Protein AF-A0A399F7J0-F1 (afdb_monomer_lite)

Organism: NCBI:txid1227551

pLDDT: mean 84.2, std 14.68, range [38.25, 97.69]

Structure (mmCIF, N/CA/C/O backbone):
data_AF-A0A399F7J0-F1
#
_entry.id   AF-A0A399F7J0-F1
#
loop_
_atom_site.group_PDB
_atom_site.id
_atom_site.type_symbol
_atom_site.label_atom_id
_atom_site.label_alt_id
_atom_site.label_comp_id
_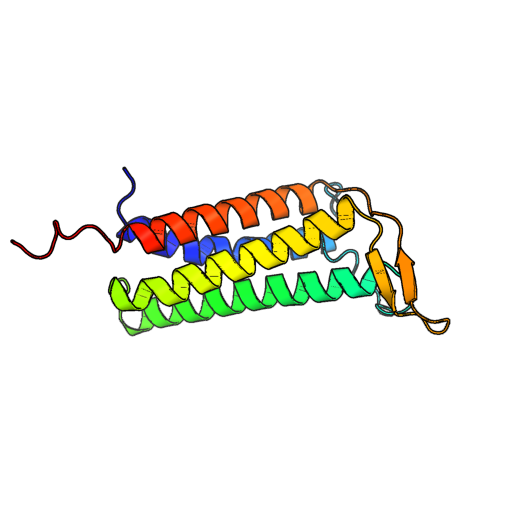atom_site.label_asym_id
_atom_site.label_entity_id
_atom_site.label_seq_id
_atom_site.pdbx_PDB_ins_code
_atom_site.Cartn_x
_atom_site.Cartn_y
_atom_site.Cartn_z
_atom_site.occupancy
_atom_site.B_iso_or_equiv
_atom_site.auth_seq_id
_atom_site.auth_comp_id
_atom_site.auth_asym_id
_atom_site.auth_atom_id
_atom_site.pdbx_PDB_model_num
ATOM 1 N N . MET A 1 1 ? -25.008 -1.639 7.073 1.00 50.84 1 MET A N 1
ATOM 2 C CA . MET A 1 1 ? -24.606 -0.833 8.250 1.00 50.84 1 MET A CA 1
ATOM 3 C C . MET A 1 1 ? -23.565 -1.626 9.043 1.00 50.84 1 MET A C 1
ATOM 5 O O . MET A 1 1 ? -23.928 -2.590 9.705 1.00 50.84 1 MET A O 1
ATOM 9 N N . PHE A 1 2 ? -22.270 -1.327 8.892 1.00 53.50 2 PHE A N 1
ATOM 10 C CA . PHE A 1 2 ? -21.195 -2.074 9.567 1.00 53.50 2 PHE A CA 1
ATOM 11 C C . PHE A 1 2 ? -21.018 -1.581 11.007 1.00 53.50 2 PHE A C 1
ATOM 13 O O . PHE A 1 2 ? -20.967 -0.378 11.247 1.00 53.50 2 PHE A O 1
ATOM 20 N N . ARG A 1 3 ? -20.929 -2.503 11.975 1.00 63.34 3 ARG A N 1
ATOM 21 C CA . ARG A 1 3 ? -20.625 -2.145 13.369 1.00 63.34 3 ARG A CA 1
ATOM 22 C C . ARG A 1 3 ? -19.131 -1.813 13.502 1.00 63.34 3 ARG A C 1
ATOM 24 O O . ARG A 1 3 ? -18.319 -2.610 13.027 1.00 63.34 3 ARG A O 1
ATOM 31 N N . PRO A 1 4 ? -18.750 -0.724 14.194 1.00 63.88 4 PRO A N 1
ATOM 32 C CA . PRO A 1 4 ? -17.349 -0.321 14.356 1.00 63.88 4 PRO A CA 1
ATOM 33 C C . PRO A 1 4 ? -16.473 -1.411 14.996 1.00 63.88 4 PRO A C 1
ATOM 35 O O . PRO A 1 4 ? -15.309 -1.546 14.634 1.00 63.88 4 PRO A O 1
ATOM 38 N N . SER A 1 5 ? -17.051 -2.276 15.840 1.00 68.50 5 SER A N 1
ATOM 39 C CA . SER A 1 5 ? -16.351 -3.417 16.450 1.00 68.50 5 SER A CA 1
ATOM 40 C C . SER A 1 5 ? -15.871 -4.484 15.458 1.00 68.50 5 SER A C 1
ATOM 42 O O . SER A 1 5 ? -14.935 -5.217 15.764 1.00 68.50 5 SER A O 1
ATOM 44 N N . LYS A 1 6 ? -16.492 -4.585 14.273 1.00 81.25 6 LYS A N 1
ATOM 45 C CA . LYS A 1 6 ? -16.068 -5.505 13.203 1.00 81.25 6 LYS A CA 1
ATOM 46 C C . LYS A 1 6 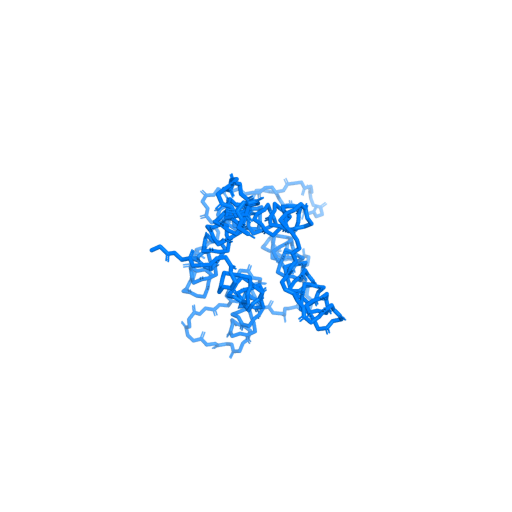? -15.114 -4.849 12.202 1.00 81.25 6 LYS A C 1
ATOM 48 O O . LYS A 1 6 ? -14.411 -5.563 11.498 1.00 81.25 6 LYS A O 1
ATOM 53 N N . LEU A 1 7 ? -15.076 -3.515 12.146 1.00 85.44 7 LEU A N 1
ATOM 54 C CA . LEU A 1 7 ? -14.204 -2.770 11.234 1.00 85.44 7 LEU A CA 1
ATOM 55 C C . LEU A 1 7 ? -12.752 -2.748 11.714 1.00 85.44 7 LEU A C 1
ATOM 57 O O . LEU A 1 7 ? -11.853 -2.895 10.898 1.00 85.44 7 LEU A O 1
ATOM 61 N N . GLU A 1 8 ? -12.527 -2.626 13.025 1.00 88.31 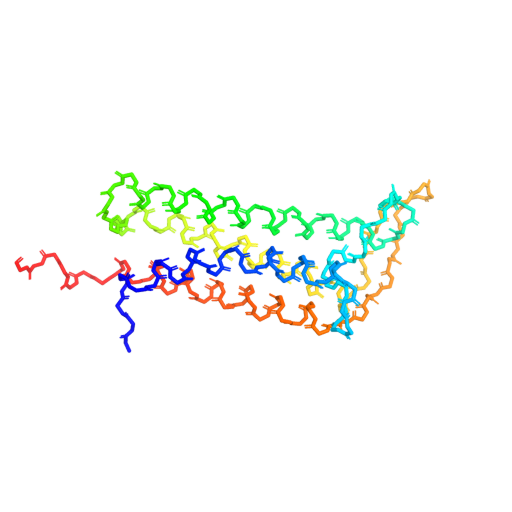8 GLU A N 1
ATOM 62 C CA . GLU A 1 8 ? -11.182 -2.647 13.611 1.00 88.31 8 GLU A CA 1
ATOM 63 C C . GLU A 1 8 ? -10.378 -3.915 13.252 1.00 88.31 8 GLU A C 1
ATOM 65 O O . GLU A 1 8 ? -9.298 -3.772 12.680 1.00 88.31 8 GLU A O 1
ATOM 70 N N . PRO A 1 9 ? -10.857 -5.155 13.507 1.00 89.88 9 PRO A N 1
ATOM 71 C CA . PRO A 1 9 ? -10.082 -6.349 13.171 1.00 89.88 9 PRO A CA 1
ATOM 72 C C . PRO A 1 9 ? -9.897 -6.509 11.660 1.00 89.88 9 PRO A C 1
ATOM 74 O O . PRO A 1 9 ? -8.849 -6.965 11.223 1.00 89.88 9 PRO A O 1
ATOM 77 N N . LEU A 1 10 ? -10.881 -6.093 10.858 1.00 92.81 10 LEU A N 1
ATOM 78 C CA . LEU A 1 10 ? -10.804 -6.171 9.403 1.00 92.81 10 LEU A CA 1
ATOM 79 C C . LEU A 1 10 ? -9.735 -5.214 8.859 1.00 92.81 10 LEU A C 1
ATOM 81 O O . LEU A 1 10 ? -8.918 -5.620 8.035 1.00 92.81 10 LEU A O 1
ATOM 85 N N . LEU A 1 11 ? -9.683 -3.981 9.375 1.00 93.19 11 LEU A N 1
ATOM 86 C CA . LEU A 1 11 ? -8.619 -3.033 9.057 1.00 93.19 11 LEU A CA 1
ATOM 87 C C . LEU A 1 11 ? -7.256 -3.598 9.470 1.00 93.19 11 LEU A C 1
ATOM 89 O O . LEU A 1 11 ? -6.369 -3.664 8.624 1.00 93.19 11 LEU A O 1
ATOM 93 N N . ILE A 1 12 ? -7.109 -4.070 10.715 1.00 93.94 12 ILE A N 1
ATOM 94 C CA . ILE A 1 12 ? -5.852 -4.653 11.216 1.00 93.94 12 ILE A CA 1
ATOM 95 C C . ILE A 1 12 ? -5.379 -5.787 10.303 1.00 93.94 12 ILE A C 1
ATOM 97 O O . ILE A 1 12 ? -4.248 -5.745 9.831 1.00 93.94 12 ILE A O 1
ATOM 101 N N . SER A 1 13 ? -6.236 -6.763 9.993 1.00 94.31 13 SER A N 1
ATOM 102 C CA . SER A 1 13 ? -5.880 -7.870 9.097 1.00 94.31 13 SER A CA 1
ATOM 103 C C . SER A 1 13 ? -5.514 -7.383 7.695 1.00 94.31 13 SER A C 1
ATOM 105 O O . SER A 1 13 ? -4.542 -7.860 7.112 1.00 94.31 13 SER A O 1
ATOM 107 N N . SER A 1 14 ? -6.246 -6.401 7.162 1.00 95.94 14 SER A N 1
ATOM 108 C CA . SER A 1 14 ? -5.971 -5.864 5.828 1.00 95.94 14 SER A CA 1
ATOM 109 C C . SER A 1 14 ? -4.613 -5.165 5.727 1.00 95.94 14 SER A C 1
ATOM 111 O O . SER A 1 14 ? -4.044 -5.163 4.641 1.00 95.94 14 SER A O 1
ATOM 113 N N . LEU A 1 15 ? -4.060 -4.623 6.822 1.00 96.75 15 LEU A N 1
ATOM 114 C CA . LEU A 1 15 ? -2.753 -3.946 6.834 1.00 96.75 15 LEU A CA 1
ATOM 115 C C . LEU A 1 15 ? -1.571 -4.893 6.568 1.00 96.75 15 LEU A C 1
ATOM 117 O O . LEU A 1 15 ? -0.538 -4.447 6.078 1.00 96.75 15 LEU A O 1
ATOM 121 N N . PHE A 1 16 ? -1.729 -6.194 6.826 1.00 96.75 16 PHE A N 1
ATOM 122 C CA . PHE A 1 16 ? -0.718 -7.215 6.512 1.00 96.75 16 PHE A CA 1
ATOM 123 C C . PHE A 1 16 ? -0.803 -7.716 5.067 1.00 96.75 16 PHE A C 1
ATOM 125 O O . PHE A 1 16 ? 0.149 -8.294 4.540 1.00 96.75 16 PHE A O 1
ATOM 132 N N . LEU A 1 17 ? -1.946 -7.500 4.414 1.00 96.31 17 LEU A N 1
ATOM 133 C CA . LEU A 1 17 ? -2.235 -8.050 3.097 1.00 96.31 17 LEU A CA 1
ATOM 134 C C . LEU A 1 17 ? -1.272 -7.547 2.005 1.00 96.31 17 LEU A C 1
ATOM 136 O O . LEU A 1 17 ? -0.847 -8.375 1.200 1.00 96.31 17 LEU A O 1
ATOM 140 N N . PRO A 1 18 ? -0.841 -6.266 1.988 1.00 94.81 18 PRO A N 1
ATOM 141 C CA . PRO A 1 18 ? 0.145 -5.813 1.018 1.00 94.81 18 PRO A CA 1
ATOM 142 C C . PRO A 1 18 ? 1.480 -6.545 1.131 1.00 94.81 18 PRO A C 1
ATOM 144 O O . PRO A 1 18 ? 2.089 -6.888 0.127 1.00 94.81 18 PRO A O 1
ATOM 147 N N . PHE A 1 19 ? 1.925 -6.842 2.350 1.00 94.50 19 PHE A N 1
ATOM 148 C CA . PHE A 1 19 ? 3.160 -7.593 2.543 1.00 94.50 19 PHE A CA 1
ATOM 149 C C . PHE A 1 19 ? 3.030 -9.022 2.002 1.00 94.50 19 PHE A C 1
ATOM 151 O O . PHE A 1 19 ? 3.886 -9.475 1.247 1.00 94.50 19 PHE A O 1
ATOM 158 N N . ALA A 1 20 ? 1.920 -9.706 2.299 1.00 93.94 20 ALA A N 1
ATOM 159 C CA . ALA A 1 20 ? 1.656 -11.048 1.776 1.00 93.94 20 ALA A CA 1
ATOM 160 C C . ALA A 1 20 ? 1.582 -11.082 0.237 1.00 93.94 20 ALA A C 1
ATOM 162 O O . ALA A 1 20 ? 2.141 -11.980 -0.392 1.00 93.94 20 ALA A O 1
ATOM 163 N N . LEU A 1 21 ? 0.938 -10.086 -0.378 1.00 93.50 21 LEU A N 1
ATOM 164 C CA . LEU A 1 21 ? 0.893 -9.947 -1.835 1.00 93.50 21 LEU A CA 1
ATOM 165 C C . LEU A 1 21 ? 2.277 -9.653 -2.428 1.00 93.50 21 LEU A C 1
ATOM 167 O O . LEU A 1 21 ? 2.600 -10.177 -3.492 1.00 93.50 21 LEU A O 1
ATOM 171 N N . GLN A 1 22 ? 3.120 -8.877 -1.741 1.00 93.38 22 GLN A N 1
ATOM 172 C CA . GLN A 1 22 ? 4.488 -8.634 -2.202 1.00 93.38 22 GLN A CA 1
ATOM 173 C C . GLN A 1 22 ? 5.341 -9.911 -2.146 1.00 93.38 22 GLN A C 1
ATOM 175 O O . GLN A 1 22 ? 6.084 -10.180 -3.089 1.00 93.38 22 GLN A O 1
ATOM 180 N N . LEU A 1 23 ? 5.188 -10.736 -1.102 1.00 91.81 23 LEU A N 1
ATOM 181 C CA . LEU A 1 23 ? 5.825 -12.058 -1.037 1.00 91.81 23 LEU A CA 1
ATOM 182 C C . LEU A 1 23 ? 5.375 -12.964 -2.193 1.00 91.81 23 LEU A C 1
ATOM 184 O O . LEU A 1 23 ? 6.195 -13.674 -2.772 1.00 91.81 23 LEU A O 1
ATOM 188 N N . LEU A 1 24 ? 4.090 -12.914 -2.564 1.00 90.44 24 LEU A N 1
ATOM 189 C CA . LEU A 1 24 ? 3.561 -13.654 -3.713 1.00 90.44 24 LEU A CA 1
ATOM 190 C C . LEU A 1 24 ? 4.174 -13.181 -5.042 1.00 90.44 24 LEU A C 1
ATOM 192 O O . LEU A 1 24 ? 4.450 -14.003 -5.916 1.00 90.44 24 LEU A O 1
ATOM 196 N N . GLY A 1 25 ? 4.418 -11.876 -5.183 1.00 87.56 25 GLY A N 1
ATOM 197 C CA . GLY A 1 25 ? 5.135 -11.320 -6.332 1.00 87.56 25 GLY A CA 1
ATOM 198 C C . GLY A 1 25 ? 6.568 -11.851 -6.437 1.00 87.56 25 GLY A C 1
ATOM 199 O O . GLY A 1 25 ? 7.021 -12.244 -7.511 1.00 87.56 25 GLY A O 1
ATOM 200 N N . TRP A 1 26 ? 7.269 -11.962 -5.307 1.00 87.88 26 TRP A N 1
ATOM 201 C CA . TRP A 1 26 ? 8.626 -12.521 -5.263 1.00 87.88 26 TRP A CA 1
ATOM 202 C C . TRP A 1 26 ? 8.694 -14.032 -5.459 1.00 87.88 26 TRP A C 1
ATOM 204 O O . TRP A 1 26 ? 9.732 -14.539 -5.873 1.00 87.88 26 TRP A O 1
ATOM 214 N N . ALA A 1 27 ? 7.595 -14.751 -5.233 1.00 86.75 27 ALA A N 1
ATOM 215 C CA . ALA A 1 27 ? 7.514 -16.183 -5.506 1.00 86.75 27 ALA A CA 1
ATOM 216 C C . ALA A 1 27 ? 7.554 -16.525 -7.013 1.00 86.75 27 ALA A C 1
ATOM 218 O O . ALA A 1 27 ? 7.483 -17.700 -7.369 1.00 86.75 27 ALA A O 1
ATOM 219 N N . GLY A 1 28 ? 7.656 -15.528 -7.905 1.00 78.62 28 GLY A N 1
ATOM 220 C CA . GLY A 1 28 ? 7.804 -15.747 -9.347 1.00 78.62 28 GLY A CA 1
ATOM 221 C C . GLY A 1 28 ? 6.535 -16.280 -10.011 1.00 78.62 28 GLY A C 1
ATOM 222 O O . GLY A 1 28 ? 6.603 -16.993 -11.011 1.00 78.62 28 GLY A O 1
ATOM 223 N N . THR A 1 29 ? 5.368 -15.972 -9.442 1.00 84.19 29 THR A N 1
ATOM 224 C CA . THR A 1 29 ? 4.079 -16.409 -9.989 1.00 84.19 29 THR A CA 1
ATOM 225 C C . THR A 1 29 ? 3.770 -15.714 -11.324 1.00 84.19 29 THR A C 1
ATOM 227 O O . THR A 1 29 ? 4.218 -14.589 -11.557 1.00 84.19 29 THR A O 1
ATOM 230 N N . PRO A 1 30 ? 2.944 -16.316 -12.206 1.00 83.38 30 PRO A N 1
ATOM 231 C CA . PRO A 1 30 ? 2.558 -15.692 -13.479 1.00 83.38 30 PRO A CA 1
ATOM 232 C C . PRO A 1 30 ? 1.719 -14.411 -13.315 1.00 83.38 30 PRO A C 1
ATOM 234 O O . PRO A 1 30 ? 1.398 -13.756 -14.302 1.00 83.38 30 PRO A O 1
ATOM 237 N N . LEU A 1 31 ? 1.351 -14.043 -12.083 1.00 83.56 31 LEU A N 1
ATOM 238 C CA . LEU A 1 31 ? 0.597 -12.830 -11.761 1.00 83.56 31 LEU A CA 1
ATOM 239 C C . LEU A 1 31 ? 1.468 -11.559 -11.797 1.00 83.56 31 LEU A C 1
ATOM 241 O O . LEU A 1 31 ? 0.931 -10.448 -11.755 1.00 83.56 31 LEU A O 1
ATOM 245 N N . GLY A 1 32 ? 2.791 -11.711 -11.882 1.00 85.50 32 GLY A N 1
ATOM 246 C CA . GLY A 1 32 ? 3.751 -10.612 -11.898 1.00 85.50 32 GLY A CA 1
ATOM 247 C C . GLY A 1 32 ? 4.555 -10.500 -10.606 1.00 85.50 32 GLY A C 1
ATOM 248 O O . GLY A 1 32 ? 4.365 -11.259 -9.660 1.00 85.50 32 GLY A O 1
ATOM 249 N N . GLN A 1 33 ? 5.485 -9.550 -10.589 1.00 83.69 33 GLN A N 1
ATOM 250 C CA . GLN A 1 33 ? 6.468 -9.367 -9.514 1.00 83.69 33 GLN A CA 1
ATOM 251 C C . GLN A 1 33 ? 5.975 -8.417 -8.410 1.00 83.69 33 GLN A C 1
ATOM 253 O O . GLN A 1 33 ? 6.589 -8.303 -7.345 1.00 83.69 33 GLN A O 1
ATOM 258 N N . GLY A 1 34 ? 4.857 -7.735 -8.650 1.00 86.44 34 GLY A N 1
ATOM 259 C CA . GLY A 1 34 ? 4.291 -6.751 -7.747 1.00 86.44 34 GLY A CA 1
ATOM 260 C C . GLY A 1 34 ? 5.022 -5.403 -7.771 1.00 86.44 34 GLY A C 1
ATOM 261 O O . GLY A 1 34 ? 5.956 -5.177 -8.548 1.00 86.44 34 GLY A O 1
ATOM 262 N N . PRO A 1 35 ? 4.593 -4.465 -6.911 1.00 84.81 35 PRO A N 1
ATOM 263 C CA . PRO A 1 35 ? 5.069 -3.085 -6.912 1.00 84.81 35 PRO A CA 1
ATOM 264 C C . PRO A 1 35 ? 6.563 -2.928 -6.615 1.00 84.81 35 PRO A C 1
ATOM 266 O O . PRO A 1 35 ? 7.149 -1.954 -7.085 1.00 84.81 35 PRO A O 1
ATOM 269 N N . CYS A 1 36 ? 7.175 -3.857 -5.875 1.00 85.38 36 CYS A N 1
ATOM 270 C CA . CYS A 1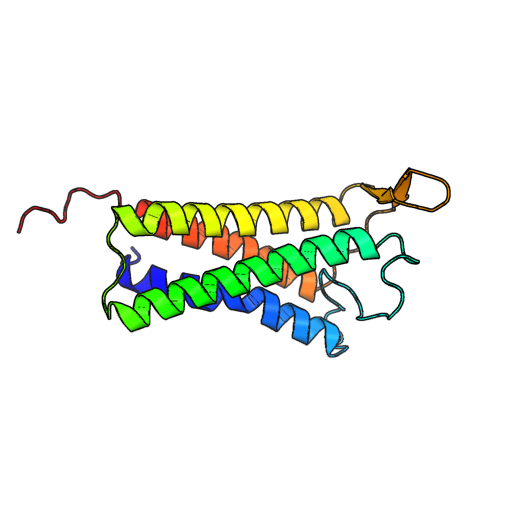 36 ? 8.600 -3.793 -5.538 1.00 85.38 36 CYS A CA 1
ATOM 271 C C . CYS A 1 36 ? 9.524 -4.527 -6.530 1.00 85.38 36 CYS A C 1
ATOM 273 O O . CYS A 1 36 ? 10.735 -4.491 -6.338 1.00 85.38 36 CYS A O 1
ATOM 275 N N . GLY A 1 37 ? 8.994 -5.174 -7.578 1.00 78.88 37 GLY A N 1
ATOM 276 C CA . GLY A 1 37 ? 9.803 -5.946 -8.535 1.00 78.88 37 GLY A CA 1
ATOM 277 C C . GLY A 1 37 ? 10.546 -7.133 -7.901 1.00 78.88 37 GLY A C 1
ATOM 278 O O . GLY A 1 37 ? 10.284 -7.507 -6.758 1.00 78.88 37 GLY A O 1
ATOM 279 N N . THR A 1 38 ? 11.472 -7.752 -8.636 1.00 71.06 38 THR A N 1
ATOM 280 C CA . THR A 1 38 ? 12.342 -8.824 -8.120 1.00 71.06 38 THR A CA 1
ATOM 281 C C . THR A 1 38 ? 13.351 -8.306 -7.096 1.00 71.06 38 THR A C 1
ATOM 283 O O . THR A 1 38 ? 13.961 -7.260 -7.306 1.00 71.06 38 THR A O 1
ATOM 286 N N . LEU A 1 39 ? 13.603 -9.091 -6.043 1.00 62.84 39 LEU A N 1
ATOM 287 C CA . LEU A 1 39 ? 14.719 -8.899 -5.109 1.00 62.84 39 LEU A CA 1
ATOM 288 C C . LEU A 1 39 ? 16.063 -9.122 -5.833 1.00 62.84 39 LEU A C 1
ATOM 290 O O . LEU A 1 39 ? 16.615 -10.219 -5.809 1.00 62.84 39 LEU A O 1
ATOM 294 N N . GLY A 1 40 ? 16.556 -8.101 -6.532 1.00 54.56 40 GLY A N 1
ATOM 295 C CA . GLY A 1 40 ? 17.902 -8.063 -7.107 1.00 54.56 40 GLY A CA 1
ATOM 296 C C . GLY A 1 40 ? 18.893 -7.396 -6.152 1.00 54.56 40 GLY A C 1
ATOM 297 O O . GLY A 1 40 ? 18.518 -6.495 -5.404 1.00 54.56 40 GLY A O 1
ATOM 298 N N . LEU A 1 41 ? 20.154 -7.836 -6.179 1.00 48.44 41 LEU A N 1
ATOM 299 C CA . LEU A 1 41 ? 21.231 -7.320 -5.320 1.00 48.44 41 LEU A CA 1
ATOM 300 C C . LEU A 1 41 ? 21.712 -5.908 -5.705 1.00 48.44 41 LEU A C 1
ATOM 302 O O . LEU A 1 41 ? 22.391 -5.282 -4.897 1.00 48.44 41 LEU A O 1
ATOM 306 N N . ASP A 1 42 ? 21.274 -5.376 -6.852 1.00 52.88 42 ASP A N 1
ATOM 307 C CA . ASP A 1 42 ? 21.630 -4.037 -7.340 1.00 52.88 42 ASP A CA 1
ATOM 308 C C . ASP A 1 42 ? 20.395 -3.123 -7.481 1.00 52.88 42 ASP A C 1
ATOM 310 O O . ASP A 1 42 ? 19.986 -2.751 -8.585 1.00 52.88 42 ASP A O 1
ATOM 314 N N . PRO A 1 43 ? 19.764 -2.718 -6.361 1.00 52.53 43 PRO A N 1
ATOM 315 C CA . PRO A 1 43 ? 18.580 -1.855 -6.370 1.00 52.53 43 PRO A CA 1
ATOM 316 C C . PRO A 1 43 ? 18.852 -0.435 -6.898 1.00 52.53 43 PRO A C 1
ATOM 318 O O . PRO A 1 43 ? 17.909 0.331 -7.082 1.00 52.53 43 PRO A O 1
ATOM 321 N N . LEU A 1 44 ? 20.118 -0.066 -7.134 1.00 51.69 44 LEU A N 1
ATOM 322 C CA . LEU A 1 44 ? 20.523 1.244 -7.656 1.00 51.69 44 LEU A CA 1
ATOM 323 C C . LEU A 1 44 ? 20.850 1.255 -9.157 1.00 51.69 44 LEU A C 1
ATOM 325 O O . LEU A 1 44 ? 20.891 2.337 -9.738 1.00 51.69 44 LEU A O 1
ATOM 329 N N . GLU A 1 45 ? 21.079 0.104 -9.795 1.00 46.44 45 GLU A N 1
ATOM 330 C CA . GLU A 1 45 ? 21.439 0.065 -11.225 1.00 46.44 45 GLU A CA 1
ATOM 331 C C . GLU A 1 45 ? 20.217 0.146 -12.147 1.00 46.44 45 GLU A C 1
ATOM 333 O O . GLU A 1 45 ? 20.329 0.494 -13.323 1.00 46.44 45 GLU A O 1
ATOM 338 N N . ALA A 1 46 ? 19.026 -0.114 -11.608 1.00 53.59 46 ALA A N 1
ATOM 339 C CA . ALA A 1 46 ? 17.782 -0.045 -12.346 1.00 53.59 46 ALA A CA 1
ATOM 340 C C . ALA A 1 46 ? 16.994 1.231 -11.971 1.00 53.59 46 ALA A C 1
ATOM 342 O O . ALA A 1 46 ? 16.673 1.409 -10.795 1.00 53.59 46 ALA A O 1
ATOM 343 N N . PRO A 1 47 ? 16.587 2.081 -12.938 1.00 52.81 47 PRO A N 1
ATOM 344 C CA . PRO A 1 47 ? 15.723 3.249 -12.706 1.00 52.81 47 PRO A CA 1
ATOM 345 C C . PRO A 1 47 ? 14.487 2.925 -11.847 1.00 52.81 47 PRO A C 1
ATOM 347 O O . PRO A 1 47 ? 14.056 3.715 -11.010 1.00 52.81 47 PRO A O 1
ATOM 350 N N . GLN A 1 48 ? 13.941 1.718 -12.004 1.00 63.22 48 GLN A N 1
ATOM 351 C CA . GLN A 1 48 ? 12.799 1.216 -11.239 1.00 63.22 48 GLN A CA 1
ATOM 352 C C . GLN A 1 48 ? 13.067 0.928 -9.744 1.00 63.22 48 GLN A C 1
ATOM 354 O O . GLN A 1 48 ? 12.111 0.832 -8.972 1.00 63.22 48 GLN A O 1
ATOM 359 N N . GLY A 1 49 ? 14.324 0.807 -9.306 1.00 74.69 49 GLY A N 1
ATOM 360 C CA . GLY A 1 49 ? 14.672 0.392 -7.942 1.00 74.69 49 GLY A CA 1
ATOM 361 C C . GLY A 1 49 ? 14.379 1.442 -6.864 1.00 74.69 49 GLY A C 1
ATOM 362 O O . GLY A 1 49 ? 13.962 1.097 -5.758 1.00 74.69 49 GLY A O 1
ATOM 363 N N . PHE A 1 50 ? 14.480 2.733 -7.194 1.00 80.94 50 PHE A N 1
ATOM 364 C CA . PHE A 1 50 ? 14.214 3.823 -6.246 1.00 80.94 50 PHE A CA 1
ATOM 365 C C . PHE A 1 50 ? 12.753 3.845 -5.763 1.00 80.94 50 PHE A C 1
ATOM 367 O O . PHE A 1 50 ? 12.477 3.877 -4.561 1.00 80.94 50 PHE A O 1
ATOM 374 N N . TYR A 1 51 ? 11.800 3.772 -6.696 1.00 85.50 51 TYR A N 1
ATOM 375 C CA . TYR A 1 51 ? 10.373 3.757 -6.366 1.00 85.50 51 TYR A CA 1
ATOM 376 C C . TYR A 1 51 ? 9.922 2.417 -5.783 1.00 85.50 51 TYR A C 1
ATOM 378 O O . TYR A 1 51 ? 9.098 2.404 -4.868 1.00 85.50 51 TYR A O 1
ATOM 386 N N . ALA A 1 52 ? 10.500 1.302 -6.241 1.00 86.06 52 ALA A N 1
ATOM 387 C CA . ALA A 1 52 ? 10.291 -0.007 -5.627 1.00 86.06 52 ALA A CA 1
ATOM 388 C C . ALA A 1 52 ? 10.682 -0.005 -4.139 1.00 86.06 52 ALA A C 1
ATOM 390 O O . ALA A 1 52 ? 9.922 -0.505 -3.304 1.00 86.06 52 ALA A O 1
ATOM 391 N N . GLN A 1 53 ? 11.806 0.637 -3.794 1.00 87.69 53 GLN A N 1
ATOM 392 C CA . GLN A 1 53 ? 12.234 0.812 -2.410 1.00 87.69 53 GLN A CA 1
ATOM 393 C C . GLN A 1 53 ? 11.223 1.653 -1.622 1.00 87.69 53 GLN A C 1
ATOM 395 O O . GLN A 1 53 ? 10.781 1.225 -0.560 1.00 87.69 53 GLN A O 1
ATOM 400 N N . MET A 1 54 ? 10.793 2.814 -2.133 1.00 89.38 54 MET A N 1
ATOM 401 C CA . MET A 1 54 ? 9.767 3.640 -1.468 1.00 89.38 54 MET A CA 1
ATOM 402 C C . MET A 1 54 ? 8.465 2.872 -1.205 1.00 89.38 54 MET A C 1
ATOM 404 O O . MET A 1 54 ? 7.879 2.990 -0.127 1.00 89.38 54 MET A O 1
ATOM 408 N N . LEU A 1 55 ? 8.024 2.058 -2.164 1.00 92.38 55 LEU A N 1
ATOM 409 C CA . LEU A 1 55 ? 6.842 1.211 -2.012 1.00 92.38 55 LEU A CA 1
ATOM 410 C C . LEU A 1 55 ? 7.060 0.127 -0.949 1.00 92.38 55 LEU A C 1
ATOM 412 O O . LEU A 1 55 ? 6.159 -0.120 -0.146 1.00 92.38 55 LEU A O 1
ATOM 416 N N . LEU A 1 56 ? 8.262 -0.450 -0.873 1.00 92.38 56 LEU A N 1
ATOM 417 C CA . LEU A 1 56 ? 8.628 -1.404 0.174 1.00 92.38 56 LEU A CA 1
ATOM 418 C C . LEU A 1 56 ? 8.602 -0.758 1.567 1.00 92.38 56 LEU A C 1
ATOM 420 O O . LEU A 1 56 ? 8.096 -1.368 2.513 1.00 92.38 56 LEU A O 1
ATOM 424 N N . TRP A 1 57 ? 9.073 0.487 1.699 1.00 93.50 57 TRP A N 1
ATOM 425 C CA . TRP A 1 57 ? 8.936 1.268 2.934 1.00 93.50 57 TRP A CA 1
ATOM 426 C C . TRP A 1 57 ? 7.464 1.472 3.303 1.00 93.50 57 TRP A C 1
ATOM 428 O O . TRP A 1 57 ? 7.084 1.219 4.445 1.00 93.50 57 TRP A O 1
ATOM 438 N N . GLY A 1 58 ? 6.620 1.865 2.343 1.00 95.62 58 GLY A N 1
ATOM 439 C CA . GLY A 1 58 ? 5.178 2.030 2.555 1.00 95.62 58 GLY A CA 1
ATOM 440 C C . GLY A 1 58 ? 4.502 0.748 3.054 1.00 95.62 58 GLY A C 1
ATOM 441 O O . GLY A 1 58 ? 3.801 0.765 4.069 1.00 95.62 58 GLY A O 1
ATOM 442 N N . ILE A 1 59 ? 4.778 -0.385 2.402 1.00 95.06 59 ILE A N 1
ATOM 443 C CA . ILE A 1 59 ? 4.274 -1.711 2.799 1.00 95.06 59 ILE A CA 1
ATOM 444 C C . ILE A 1 59 ? 4.764 -2.091 4.205 1.00 95.06 59 ILE A C 1
ATOM 446 O O . ILE A 1 59 ? 3.974 -2.548 5.032 1.00 95.06 59 ILE A O 1
ATOM 450 N N . SER A 1 60 ? 6.045 -1.866 4.501 1.00 95.75 60 SER A N 1
ATOM 451 C CA . SER A 1 60 ? 6.644 -2.194 5.802 1.00 95.75 60 SER A CA 1
ATOM 452 C C . SER A 1 60 ? 6.057 -1.350 6.935 1.00 95.75 60 SER A C 1
ATOM 454 O O . SER A 1 60 ? 5.775 -1.862 8.021 1.00 95.75 60 SER A O 1
ATOM 456 N N . LEU A 1 61 ? 5.814 -0.062 6.684 1.00 97.38 61 LEU A N 1
ATOM 457 C CA . LEU A 1 61 ? 5.155 0.830 7.635 1.00 97.38 61 LEU A CA 1
ATOM 458 C C . LEU A 1 61 ? 3.691 0.427 7.873 1.00 97.38 61 LEU A C 1
ATOM 460 O O . LEU A 1 61 ? 3.244 0.454 9.020 1.00 97.38 61 LEU A O 1
ATOM 464 N N . LEU A 1 62 ? 2.955 -0.001 6.836 1.00 97.44 62 LEU A N 1
ATOM 465 C CA . LEU A 1 62 ? 1.583 -0.511 6.984 1.00 97.44 62 LEU A CA 1
ATOM 466 C C . LEU A 1 62 ? 1.565 -1.777 7.841 1.00 97.44 62 LEU A C 1
ATOM 468 O O . LEU A 1 62 ? 0.757 -1.882 8.764 1.00 97.44 62 LEU A O 1
ATOM 472 N N . MET A 1 63 ? 2.498 -2.697 7.592 1.00 97.38 63 MET A N 1
ATOM 473 C CA . MET A 1 63 ? 2.653 -3.914 8.386 1.00 97.38 63 MET A CA 1
ATOM 474 C C . MET A 1 63 ? 2.993 -3.595 9.849 1.00 97.38 63 MET A C 1
ATOM 476 O O . MET A 1 63 ? 2.391 -4.156 10.764 1.00 97.38 63 MET A O 1
ATOM 480 N N . THR A 1 64 ? 3.911 -2.652 10.076 1.00 97.62 64 THR A N 1
ATOM 481 C CA . THR A 1 64 ? 4.307 -2.199 11.419 1.00 97.62 64 THR A CA 1
ATOM 482 C C . THR A 1 64 ? 3.119 -1.590 12.156 1.00 97.62 64 THR A C 1
ATOM 484 O O . THR A 1 64 ? 2.863 -1.920 13.313 1.00 97.62 64 THR A O 1
ATOM 487 N N . LEU A 1 65 ? 2.338 -0.752 11.476 1.00 96.69 65 LEU A N 1
ATOM 488 C CA . LEU A 1 65 ? 1.121 -0.173 12.027 1.00 96.69 65 LEU A CA 1
ATOM 489 C C . LEU A 1 65 ? 0.080 -1.251 12.365 1.00 96.69 65 LEU A C 1
ATOM 491 O O . LEU A 1 65 ? -0.514 -1.212 13.442 1.00 96.69 65 LEU A O 1
ATOM 495 N N . GLY A 1 66 ? -0.107 -2.235 11.483 1.00 95.88 66 GLY A N 1
ATOM 496 C CA . GLY A 1 66 ? -0.970 -3.390 11.734 1.00 95.88 66 GLY A CA 1
ATOM 497 C C . GLY A 1 66 ? -0.543 -4.162 12.981 1.00 95.88 66 GLY A C 1
ATOM 498 O O . GLY A 1 66 ? -1.386 -4.494 13.815 1.00 95.88 66 GLY A O 1
ATOM 499 N N . PHE A 1 67 ? 0.762 -4.374 13.159 1.00 96.56 67 PHE A N 1
ATOM 500 C CA . PHE A 1 67 ? 1.317 -5.022 14.344 1.00 96.56 67 PHE A CA 1
ATOM 501 C C . PHE A 1 67 ? 1.096 -4.201 15.621 1.00 96.56 67 PHE A C 1
ATOM 503 O O . PHE A 1 67 ? 0.626 -4.746 16.618 1.00 96.56 67 PHE A O 1
ATOM 510 N N . VAL A 1 68 ? 1.351 -2.889 15.594 1.00 95.50 68 VAL A N 1
ATOM 511 C CA . VAL A 1 68 ? 1.106 -1.990 16.739 1.00 95.50 68 VAL A CA 1
ATOM 512 C C . VAL A 1 68 ? -0.366 -2.018 17.156 1.00 95.50 68 VAL A C 1
ATOM 514 O O . VAL A 1 68 ? -0.669 -2.159 18.341 1.00 95.50 68 VAL A O 1
ATOM 517 N N . LEU A 1 69 ? -1.291 -1.942 16.196 1.00 93.50 69 LEU A N 1
ATOM 518 C CA . LEU A 1 69 ? -2.729 -1.997 16.472 1.00 93.50 69 LEU A CA 1
ATOM 519 C C . LEU A 1 69 ? -3.173 -3.368 16.991 1.00 93.50 69 LEU A C 1
ATOM 521 O O . LEU A 1 69 ? -4.001 -3.438 17.901 1.00 93.50 69 LEU A O 1
ATOM 525 N N . LEU A 1 70 ? -2.600 -4.450 16.459 1.00 94.25 70 LEU A N 1
ATOM 526 C CA . LEU A 1 70 ? -2.829 -5.798 16.969 1.00 94.25 70 LEU A CA 1
ATOM 527 C C . LEU A 1 70 ? -2.353 -5.928 18.424 1.00 94.25 70 LEU A C 1
ATOM 529 O O . LEU A 1 70 ? -3.104 -6.419 19.263 1.00 94.25 70 LEU A O 1
ATOM 533 N N . MET A 1 71 ? -1.151 -5.442 18.744 1.00 94.88 71 MET A N 1
ATOM 534 C CA . MET A 1 71 ? -0.607 -5.467 20.107 1.00 94.88 71 MET A CA 1
ATOM 535 C C . MET A 1 71 ? -1.438 -4.626 21.077 1.00 94.88 71 MET A C 1
ATOM 537 O O . MET A 1 71 ? -1.770 -5.100 22.162 1.00 94.88 71 MET A O 1
ATOM 541 N N . LEU A 1 72 ? -1.842 -3.416 20.680 1.00 91.38 72 LEU A N 1
ATOM 542 C CA . LEU A 1 72 ? -2.739 -2.567 21.473 1.00 91.38 72 LEU A CA 1
ATOM 543 C C . LEU A 1 72 ? -4.046 -3.295 21.804 1.00 91.38 72 LEU A C 1
ATOM 545 O O . LEU A 1 72 ? -4.489 -3.293 22.953 1.00 91.38 72 LEU A O 1
ATOM 549 N N . ARG A 1 73 ? -4.640 -3.964 20.812 1.00 89.00 73 ARG A N 1
ATOM 550 C CA . ARG A 1 73 ? -5.863 -4.745 21.003 1.00 89.00 73 ARG A CA 1
ATOM 551 C C . ARG A 1 73 ? -5.661 -5.899 21.984 1.00 89.00 73 ARG A C 1
ATOM 553 O O . ARG A 1 73 ? -6.521 -6.109 22.837 1.00 89.00 73 ARG A O 1
ATOM 560 N N . LEU A 1 74 ? -4.555 -6.634 21.873 1.00 90.88 74 LEU A N 1
ATOM 561 C CA . LEU A 1 74 ? -4.242 -7.742 22.782 1.00 90.88 74 LEU A CA 1
ATOM 562 C C . LEU A 1 74 ? -3.986 -7.250 24.213 1.00 90.88 74 LEU A C 1
ATOM 564 O O . LEU A 1 74 ? -4.460 -7.871 25.159 1.00 90.88 74 LEU A O 1
ATOM 568 N N . MET A 1 75 ? -3.301 -6.116 24.372 1.00 91.88 75 MET A N 1
ATOM 569 C CA . MET A 1 75 ? -2.964 -5.549 25.680 1.00 91.88 75 MET A CA 1
ATOM 570 C C . MET A 1 75 ? -4.193 -5.016 26.428 1.00 91.88 75 MET A C 1
ATOM 572 O O . MET A 1 75 ? -4.338 -5.255 27.623 1.00 91.88 75 MET A O 1
ATOM 576 N N . TYR A 1 76 ? -5.092 -4.304 25.741 1.00 86.50 76 TYR A N 1
ATOM 577 C CA . TYR A 1 76 ? -6.280 -3.720 26.375 1.00 86.50 76 TYR A CA 1
ATOM 578 C C . TYR A 1 76 ? -7.503 -4.651 26.375 1.00 86.50 76 TYR A C 1
ATOM 580 O O . TYR A 1 76 ? -8.469 -4.375 27.089 1.00 86.50 76 TYR A O 1
ATOM 588 N N . ASN A 1 77 ? -7.487 -5.723 25.571 1.00 85.31 77 ASN A N 1
ATOM 589 C CA . ASN A 1 77 ? -8.581 -6.687 25.370 1.00 85.31 77 ASN A CA 1
ATOM 590 C C . ASN A 1 77 ? -9.964 -6.036 25.143 1.00 85.31 77 ASN A C 1
ATOM 592 O O . ASN A 1 77 ? -11.018 -6.576 25.486 1.00 85.31 77 ASN A O 1
ATOM 596 N N . ARG A 1 78 ? -9.961 -4.818 24.599 1.00 82.94 78 ARG A N 1
ATOM 597 C CA . ARG A 1 78 ? -11.133 -3.991 24.318 1.00 82.94 78 ARG A CA 1
ATOM 598 C C . ARG A 1 78 ? -10.867 -3.211 23.031 1.00 82.94 78 ARG A C 1
ATOM 600 O O . ARG A 1 78 ? -9.711 -2.885 22.761 1.00 82.94 78 ARG A O 1
ATOM 607 N N . PRO A 1 79 ? -11.909 -2.912 22.237 1.00 78.69 79 PRO A N 1
ATOM 608 C CA . PRO A 1 79 ? -11.760 -2.029 21.088 1.00 78.69 79 PRO A CA 1
ATOM 609 C C . PRO A 1 79 ? -11.274 -0.651 21.543 1.00 78.69 79 PRO A C 1
ATOM 611 O O . PRO A 1 79 ? -11.627 -0.187 22.634 1.00 78.69 79 PRO A O 1
ATOM 614 N N . LEU A 1 80 ? -10.469 -0.002 20.703 1.00 82.44 80 LEU A N 1
ATOM 615 C CA . LEU A 1 80 ? -9.924 1.316 21.017 1.00 82.44 80 LEU A CA 1
ATOM 616 C C . LEU A 1 80 ? -11.054 2.330 21.195 1.00 82.44 80 LEU A C 1
ATOM 618 O O . LEU A 1 80 ? -12.045 2.324 20.456 1.00 82.44 80 LEU A O 1
ATOM 622 N N . SER A 1 81 ? -10.891 3.230 22.168 1.00 81.12 81 SER A N 1
ATOM 623 C CA . SER A 1 81 ? -11.872 4.292 22.356 1.00 81.12 81 SER A CA 1
ATOM 624 C C . SER A 1 81 ? -11.936 5.175 21.103 1.00 81.12 81 SER A C 1
ATOM 626 O O . SER A 1 81 ? -10.934 5.331 20.395 1.00 81.12 81 SER A O 1
ATOM 628 N N . PRO A 1 82 ? -13.083 5.804 20.818 1.00 77.06 82 PRO A N 1
ATOM 629 C CA . PRO A 1 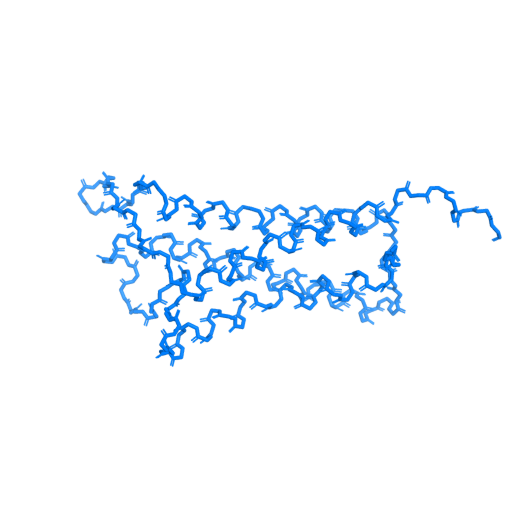82 ? -13.256 6.541 19.575 1.00 77.06 82 PRO A CA 1
ATOM 630 C C . PRO A 1 82 ? -12.231 7.685 19.388 1.00 77.06 82 PRO A C 1
ATOM 632 O O . PRO A 1 82 ? -11.689 7.891 18.299 1.00 77.06 82 PRO A O 1
ATOM 635 N N . ALA A 1 83 ? -11.880 8.381 20.474 1.00 81.62 83 ALA A N 1
ATOM 636 C CA . ALA A 1 83 ? -10.851 9.423 20.471 1.00 81.62 83 ALA A CA 1
ATOM 637 C C . ALA A 1 83 ? -9.443 8.878 20.163 1.00 81.62 83 ALA A C 1
ATOM 639 O O . ALA A 1 83 ? -8.673 9.539 19.468 1.00 81.62 83 ALA A O 1
ATOM 640 N N . GLN A 1 84 ? -9.129 7.666 20.627 1.00 85.25 84 GLN A N 1
ATOM 641 C CA . GLN A 1 84 ? -7.846 7.005 20.375 1.00 85.25 84 GLN A CA 1
ATOM 642 C C . GLN A 1 84 ? -7.779 6.376 18.979 1.00 85.25 84 GLN A C 1
ATOM 644 O O . GLN A 1 84 ? -6.719 6.387 18.368 1.00 85.25 84 GLN A O 1
ATOM 649 N N . ALA A 1 85 ? -8.890 5.865 18.443 1.00 86.06 85 ALA A N 1
ATOM 650 C CA . ALA A 1 85 ? -8.938 5.219 17.130 1.00 86.06 85 ALA A CA 1
ATOM 651 C C . ALA A 1 85 ? -8.722 6.199 15.961 1.00 86.06 85 ALA A C 1
ATOM 653 O O . ALA A 1 85 ? -8.078 5.859 14.971 1.00 86.06 85 ALA A O 1
ATOM 654 N N . ARG A 1 86 ? -9.222 7.438 16.066 1.00 89.31 86 ARG A N 1
ATOM 655 C CA . ARG A 1 86 ? -9.128 8.465 15.007 1.00 89.31 86 ARG A CA 1
ATOM 656 C C . ARG A 1 86 ? -7.711 8.753 14.486 1.00 89.31 86 ARG A C 1
ATOM 658 O O . ARG A 1 86 ? -7.555 8.758 13.263 1.00 89.31 86 ARG A O 1
ATOM 665 N N . PRO A 1 87 ? -6.695 9.037 15.325 1.00 93.31 87 PRO A N 1
ATOM 666 C CA . PRO A 1 87 ? -5.342 9.286 14.827 1.00 93.31 87 PRO A CA 1
ATOM 667 C C . PRO A 1 87 ? -4.773 8.065 14.098 1.00 93.31 87 PRO A C 1
ATOM 669 O O . PRO A 1 87 ? -4.222 8.215 13.011 1.00 93.31 87 PRO A O 1
ATOM 672 N N . TRP A 1 88 ? -4.995 6.858 14.625 1.00 94.06 88 TRP A N 1
ATOM 673 C CA . TRP A 1 88 ? -4.559 5.617 13.985 1.00 94.06 88 TRP A CA 1
ATOM 674 C C . TRP A 1 88 ? -5.254 5.365 12.649 1.00 94.06 88 TRP A C 1
ATOM 676 O O . TRP A 1 88 ? -4.603 4.985 11.680 1.00 94.06 88 TRP A O 1
ATOM 686 N N . ALA A 1 89 ? -6.557 5.631 12.571 1.00 93.25 89 ALA A N 1
ATOM 687 C CA . ALA A 1 89 ? -7.325 5.542 11.338 1.00 93.25 89 ALA A CA 1
ATOM 688 C C . ALA A 1 89 ? -6.778 6.501 10.270 1.00 93.25 89 ALA A C 1
ATOM 690 O O . ALA A 1 89 ? -6.541 6.105 9.132 1.00 93.25 89 ALA A O 1
ATOM 691 N N . ARG A 1 90 ? -6.515 7.761 10.638 1.00 95.19 90 ARG A N 1
ATOM 692 C CA . ARG A 1 90 ? -5.927 8.746 9.716 1.00 95.19 90 ARG A CA 1
ATOM 693 C C . ARG A 1 90 ? -4.532 8.341 9.263 1.00 95.19 90 ARG A C 1
ATOM 695 O O . ARG A 1 90 ? -4.231 8.495 8.086 1.00 95.19 90 ARG A O 1
ATOM 702 N N . LEU A 1 91 ? -3.713 7.809 10.168 1.00 96.50 91 LEU A N 1
ATOM 703 C CA . LEU A 1 91 ? -2.377 7.326 9.835 1.00 96.50 91 LEU A CA 1
ATOM 704 C C . LEU A 1 91 ? -2.440 6.140 8.864 1.00 96.50 91 LEU A C 1
ATOM 706 O O . LEU A 1 91 ? -1.765 6.169 7.841 1.00 96.50 91 LEU A O 1
ATOM 710 N N . ALA A 1 92 ? -3.295 5.148 9.132 1.00 96.00 92 ALA A N 1
ATOM 711 C CA . ALA A 1 92 ? -3.493 3.995 8.252 1.00 96.00 92 ALA A CA 1
ATOM 712 C C . ALA A 1 92 ? -3.981 4.419 6.860 1.00 96.00 92 ALA A C 1
ATOM 714 O O . ALA A 1 92 ? -3.396 4.029 5.852 1.00 96.00 92 ALA A O 1
ATOM 715 N N . GLY A 1 93 ? -5.017 5.261 6.801 1.00 96.94 93 GLY A N 1
ATOM 716 C CA . GLY A 1 93 ? -5.560 5.759 5.539 1.00 96.94 93 GLY A CA 1
ATOM 717 C C . GLY A 1 93 ? -4.580 6.659 4.783 1.00 96.94 93 GLY A C 1
ATOM 718 O O . GLY A 1 93 ? -4.455 6.537 3.569 1.00 96.94 93 GLY A O 1
ATOM 719 N N . GLY A 1 94 ? -3.854 7.527 5.490 1.00 97.38 94 GLY A N 1
ATOM 720 C CA . GLY A 1 94 ? -2.843 8.406 4.903 1.00 97.38 94 GLY A CA 1
ATOM 721 C C . GLY A 1 94 ? -1.661 7.627 4.336 1.00 97.38 94 GLY A C 1
ATOM 722 O O . GLY A 1 94 ? -1.232 7.898 3.219 1.00 97.38 94 GLY A O 1
ATOM 723 N N . LEU A 1 95 ? -1.180 6.615 5.059 1.00 97.50 95 LEU A N 1
ATOM 724 C CA . LEU A 1 95 ? -0.083 5.767 4.608 1.00 97.50 95 LEU A CA 1
ATOM 725 C C . LEU A 1 95 ? -0.491 4.886 3.418 1.00 97.50 95 LEU A C 1
ATOM 727 O O . LEU A 1 95 ? 0.251 4.807 2.439 1.00 97.50 95 LEU A O 1
ATOM 731 N N . ALA A 1 96 ? -1.681 4.278 3.462 1.00 97.25 96 ALA A N 1
ATOM 732 C CA . ALA A 1 96 ? -2.224 3.518 2.336 1.00 97.25 96 ALA A CA 1
ATOM 733 C C . ALA A 1 96 ? -2.421 4.413 1.103 1.00 97.25 96 ALA A C 1
ATOM 735 O O . ALA A 1 96 ? -2.019 4.042 0.003 1.00 97.25 96 ALA A O 1
ATOM 736 N N . GLY A 1 97 ? -2.961 5.620 1.292 1.00 97.50 97 GLY A N 1
ATOM 737 C CA . GLY A 1 97 ? -3.168 6.588 0.218 1.00 97.50 97 GLY A CA 1
ATOM 738 C C . GLY A 1 97 ? -1.872 7.112 -0.387 1.00 97.50 97 GLY A C 1
ATOM 739 O O . GLY A 1 97 ? -1.756 7.163 -1.608 1.00 97.50 97 GLY A O 1
ATOM 740 N N . LEU A 1 98 ? -0.873 7.438 0.437 1.00 97.06 98 LEU A N 1
ATOM 741 C CA . LEU A 1 98 ? 0.443 7.853 -0.047 1.00 97.06 98 LEU A CA 1
ATOM 742 C C . LEU A 1 98 ? 1.120 6.724 -0.833 1.00 97.06 98 LEU A C 1
ATOM 744 O O . LEU A 1 98 ? 1.639 6.964 -1.919 1.00 97.06 98 LEU A O 1
ATOM 748 N N . THR A 1 99 ? 1.064 5.491 -0.323 1.00 96.12 99 THR A N 1
ATOM 749 C CA . THR A 1 99 ? 1.644 4.321 -1.000 1.00 96.12 99 THR A CA 1
ATOM 750 C C . THR A 1 99 ? 0.942 4.057 -2.337 1.00 96.12 99 THR A C 1
ATOM 752 O O . THR A 1 99 ? 1.608 3.885 -3.358 1.00 96.12 99 THR A O 1
ATOM 755 N N . ALA A 1 100 ? -0.394 4.113 -2.367 1.00 96.44 100 ALA A N 1
ATOM 756 C CA . ALA A 1 100 ? -1.181 3.986 -3.593 1.00 96.44 100 ALA A CA 1
ATOM 757 C C . ALA A 1 100 ? -0.884 5.102 -4.601 1.00 96.44 100 ALA A C 1
ATOM 759 O O . ALA A 1 100 ? -0.788 4.833 -5.797 1.00 96.44 100 ALA A O 1
ATOM 760 N N . LEU A 1 101 ? -0.710 6.341 -4.133 1.00 95.75 101 LEU A N 1
ATOM 761 C CA . LEU A 1 101 ? -0.373 7.480 -4.981 1.00 95.75 101 LEU A CA 1
ATOM 762 C C . LEU A 1 101 ? 1.007 7.308 -5.619 1.00 95.75 101 LEU A C 1
ATOM 764 O O . LEU A 1 101 ? 1.127 7.450 -6.832 1.00 95.75 101 LEU A O 1
ATOM 768 N N . VAL A 1 102 ? 2.029 6.962 -4.830 1.00 92.75 102 VAL A N 1
ATOM 769 C CA . VAL A 1 102 ? 3.381 6.687 -5.347 1.00 92.75 102 VAL A CA 1
ATOM 770 C C . VAL A 1 102 ? 3.335 5.562 -6.379 1.00 92.75 102 VAL A C 1
ATOM 772 O O . VAL A 1 102 ? 3.924 5.687 -7.453 1.00 92.75 102 VAL A O 1
ATOM 775 N N . TYR A 1 103 ? 2.583 4.495 -6.094 1.00 93.00 103 TYR A N 1
ATOM 776 C CA . TYR A 1 103 ? 2.404 3.401 -7.038 1.00 93.00 103 TYR A CA 1
ATOM 777 C C . TYR A 1 103 ? 1.753 3.887 -8.333 1.00 93.00 103 TYR A C 1
ATOM 779 O O . TYR A 1 103 ? 2.317 3.674 -9.399 1.00 93.00 103 TYR A O 1
ATOM 787 N N . LEU A 1 104 ? 0.618 4.585 -8.265 1.00 93.94 104 LEU A N 1
ATOM 788 C CA . LEU A 1 104 ? -0.081 5.093 -9.447 1.00 93.94 104 LEU A CA 1
ATOM 789 C C . LEU A 1 104 ? 0.806 6.009 -10.287 1.00 93.94 104 LEU A C 1
ATOM 791 O O . LEU A 1 104 ? 0.903 5.807 -11.496 1.00 93.94 104 LEU A O 1
ATOM 795 N N . LEU A 1 105 ? 1.499 6.956 -9.652 1.00 91.56 105 LEU A N 1
ATOM 796 C CA . LEU A 1 105 ? 2.425 7.858 -10.333 1.00 91.56 105 LEU A CA 1
ATOM 797 C C . LEU A 1 105 ? 3.512 7.081 -11.084 1.00 91.56 105 LEU A C 1
ATOM 799 O O . LEU A 1 105 ? 3.795 7.416 -12.229 1.00 91.56 105 LEU A O 1
ATOM 803 N N . SER A 1 106 ? 4.034 5.995 -10.501 1.00 87.94 106 SER A N 1
ATOM 804 C CA . SER A 1 106 ? 5.043 5.143 -11.153 1.00 87.94 106 SER A CA 1
ATOM 805 C C . SER A 1 106 ? 4.535 4.385 -12.388 1.00 87.94 106 SER A C 1
ATOM 807 O O . SER A 1 106 ? 5.338 3.898 -13.186 1.00 87.94 106 SER A O 1
ATOM 809 N N . ARG A 1 107 ? 3.210 4.273 -12.556 1.00 88.88 107 ARG A N 1
ATOM 810 C CA . ARG A 1 107 ? 2.565 3.558 -13.671 1.00 88.88 107 ARG A CA 1
ATOM 811 C C . ARG A 1 107 ? 2.006 4.477 -14.753 1.00 88.88 107 ARG A C 1
ATOM 813 O O . ARG A 1 107 ? 1.849 4.025 -15.882 1.00 88.88 107 ARG A O 1
ATOM 820 N N . ILE A 1 108 ? 1.697 5.735 -14.434 1.00 89.62 108 ILE A N 1
ATOM 821 C CA . ILE A 1 108 ? 1.037 6.663 -15.373 1.00 89.62 108 ILE A CA 1
ATOM 822 C C . ILE A 1 108 ? 1.937 7.801 -15.853 1.00 89.62 108 ILE A C 1
ATOM 824 O O . ILE A 1 108 ? 1.676 8.363 -16.913 1.00 89.62 108 ILE A O 1
ATOM 828 N N . ALA A 1 109 ? 2.967 8.162 -15.085 1.00 87.12 109 ALA A N 1
ATOM 829 C CA . ALA A 1 109 ? 3.814 9.308 -15.377 1.00 87.12 109 ALA A CA 1
ATOM 830 C C . ALA A 1 109 ? 5.289 8.894 -15.424 1.00 87.12 109 ALA A C 1
ATOM 832 O O . ALA A 1 109 ? 5.711 8.038 -14.643 1.00 87.12 109 ALA A O 1
ATOM 833 N N . PRO A 1 110 ? 6.093 9.499 -16.316 1.00 84.75 110 PRO A N 1
ATOM 834 C CA . PRO A 1 110 ? 7.530 9.400 -16.190 1.00 84.75 110 PRO A CA 1
ATOM 835 C C . PRO A 1 110 ? 7.938 10.095 -14.892 1.00 84.75 110 PRO A C 1
ATOM 837 O O . PRO A 1 110 ? 7.476 11.201 -14.600 1.00 84.75 110 PRO A O 1
ATOM 840 N N . LEU A 1 111 ? 8.776 9.438 -14.101 1.00 85.81 111 LEU A N 1
ATOM 841 C CA . LEU A 1 111 ? 9.161 9.925 -12.784 1.00 85.81 111 LEU A CA 1
ATOM 842 C C . LEU A 1 111 ? 10.669 10.192 -12.707 1.00 85.81 111 LEU A C 1
ATOM 844 O O . LEU A 1 111 ? 11.452 9.462 -13.322 1.00 85.81 111 LEU A O 1
ATOM 848 N N . PRO A 1 112 ? 11.088 11.228 -11.962 1.00 87.69 112 PRO A N 1
ATOM 849 C CA . PRO A 1 112 ? 12.492 11.568 -11.824 1.00 87.69 112 PRO A CA 1
ATOM 850 C C . PRO A 1 112 ? 13.203 10.532 -10.943 1.00 87.69 112 PRO A C 1
ATOM 852 O O . PRO A 1 112 ? 12.798 10.266 -9.815 1.00 87.69 112 PRO A O 1
ATOM 855 N N . VAL A 1 113 ? 14.290 9.960 -11.443 1.00 85.50 113 VAL A N 1
ATOM 856 C CA . VAL A 1 113 ? 15.104 8.953 -10.757 1.00 85.50 113 VAL A CA 1
ATOM 857 C C . VAL A 1 113 ? 16.544 9.442 -10.604 1.00 85.50 113 VAL A C 1
ATOM 859 O O . VAL A 1 113 ? 17.098 10.024 -11.545 1.00 85.50 113 VAL A O 1
ATOM 86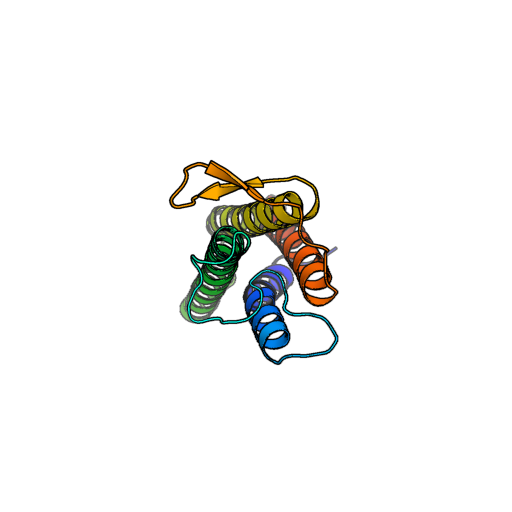2 N N . PRO A 1 114 ? 17.170 9.231 -9.434 1.00 83.06 114 PRO A N 1
ATOM 863 C CA . PRO A 1 114 ? 18.570 9.575 -9.236 1.00 83.06 114 PRO A CA 1
ATOM 864 C C . PRO A 1 114 ? 19.471 8.628 -10.042 1.00 83.06 114 PRO A C 1
ATOM 866 O O . PRO A 1 114 ? 19.281 7.414 -10.016 1.00 83.06 114 PRO A O 1
ATOM 869 N N . SER A 1 115 ? 20.471 9.174 -10.735 1.00 79.31 115 SER A N 1
ATOM 870 C CA . SER A 1 115 ? 21.506 8.411 -11.442 1.00 79.31 115 SER A CA 1
ATOM 871 C C . SER A 1 115 ? 22.884 9.068 -11.272 1.00 79.31 115 SER A C 1
ATOM 873 O O . SER A 1 115 ? 22.950 10.259 -10.947 1.00 79.31 115 SER A O 1
ATOM 875 N N . PRO A 1 116 ? 23.994 8.354 -11.544 1.00 79.81 116 PRO A N 1
ATOM 876 C CA . PRO A 1 116 ? 25.334 8.950 -11.543 1.00 79.81 116 PRO A CA 1
ATOM 877 C C . PRO A 1 116 ? 25.488 10.140 -12.506 1.00 79.81 116 PRO A C 1
ATOM 879 O O . PRO A 1 116 ? 26.324 11.008 -12.279 1.00 79.81 116 PRO A O 1
ATOM 882 N N . LEU A 1 117 ? 24.668 10.202 -13.563 1.00 81.75 117 LEU A N 1
ATOM 883 C CA . LEU A 1 117 ? 24.643 11.294 -14.544 1.00 81.75 117 LEU A CA 1
ATOM 884 C C . LEU A 1 117 ? 23.672 12.431 -14.160 1.00 81.75 117 LEU A C 1
ATOM 886 O O . LEU A 1 117 ? 23.495 13.371 -14.932 1.00 81.75 117 LEU A O 1
ATOM 890 N N . GLY A 1 118 ? 23.040 12.364 -12.982 1.00 84.06 118 GLY A N 1
ATOM 891 C CA . GLY A 1 118 ? 22.038 13.320 -12.504 1.00 84.06 118 GLY A CA 1
ATOM 892 C C . GLY A 1 118 ? 20.619 12.745 -12.482 1.00 84.06 118 GLY A C 1
ATOM 893 O O . GLY A 1 118 ? 20.421 11.531 -12.429 1.00 84.06 118 GLY A O 1
ATOM 894 N N . TRP A 1 119 ? 19.610 13.617 -12.494 1.00 85.38 119 TRP A N 1
ATOM 895 C CA . TRP A 1 119 ? 18.207 13.199 -12.534 1.00 85.38 119 TRP A CA 1
ATOM 896 C C . TRP A 1 119 ? 17.811 12.771 -13.945 1.00 85.38 119 TRP A C 1
ATOM 898 O O . TRP A 1 119 ? 17.888 13.565 -14.883 1.00 85.38 119 TRP A O 1
ATOM 908 N N . LEU A 1 120 ? 17.354 11.529 -14.081 1.00 85.50 120 LEU A N 1
ATOM 909 C CA . LEU A 1 120 ? 16.802 10.996 -15.325 1.00 85.50 120 LEU A CA 1
ATOM 910 C C . LEU A 1 120 ? 15.294 10.808 -15.184 1.00 85.50 120 LEU A C 1
ATOM 912 O O . LEU A 1 120 ? 14.783 10.653 -14.082 1.00 85.50 120 LEU A O 1
ATOM 916 N N . TRP A 1 121 ? 14.573 10.808 -16.298 1.00 84.12 121 TRP A N 1
ATOM 917 C CA . TRP A 1 121 ? 13.146 10.498 -16.309 1.00 84.12 121 TRP A CA 1
ATOM 918 C C . TRP A 1 121 ? 12.967 9.028 -16.668 1.00 84.12 121 TRP A C 1
ATOM 920 O O . TRP A 1 121 ? 13.219 8.631 -17.806 1.00 84.12 121 TRP A O 1
ATOM 930 N N . ALA A 1 122 ? 12.560 8.217 -15.694 1.00 79.31 122 ALA A N 1
ATOM 931 C CA . ALA A 1 122 ? 12.250 6.817 -15.937 1.00 79.31 122 ALA A CA 1
ATOM 932 C C . ALA A 1 122 ? 10.909 6.708 -16.679 1.00 79.31 122 ALA A C 1
ATOM 934 O O . ALA A 1 122 ? 9.959 7.402 -16.302 1.00 79.31 122 ALA A O 1
ATOM 935 N N . PRO A 1 123 ? 10.799 5.851 -17.709 1.00 80.50 123 PRO A N 1
ATOM 936 C CA . PRO A 1 123 ? 9.518 5.590 -18.348 1.00 80.50 123 PRO A CA 1
ATOM 937 C C . PRO A 1 123 ? 8.554 4.898 -17.365 1.00 80.50 123 PRO A C 1
ATOM 939 O O . PRO A 1 123 ? 9.008 4.187 -16.465 1.00 80.50 123 PRO A O 1
ATOM 942 N N . PRO A 1 124 ? 7.230 5.062 -17.538 1.00 83.69 124 PRO A N 1
ATOM 943 C CA . PRO A 1 124 ? 6.251 4.356 -16.722 1.00 83.69 124 PRO A CA 1
ATOM 944 C C . PRO A 1 124 ? 6.380 2.838 -16.881 1.00 83.69 124 PRO A C 1
ATOM 946 O O . PRO A 1 124 ? 6.497 2.324 -17.997 1.00 83.69 124 PRO A O 1
ATOM 949 N N . THR A 1 125 ? 6.303 2.111 -15.771 1.00 79.12 125 THR A N 1
ATOM 950 C CA . THR A 1 125 ? 6.347 0.643 -15.791 1.00 79.12 125 THR A CA 1
ATOM 951 C C . THR A 1 125 ? 4.928 0.095 -15.969 1.00 79.12 125 THR A C 1
ATOM 953 O O . THR A 1 125 ? 4.021 0.558 -15.274 1.00 79.12 125 THR A O 1
ATOM 956 N N . PRO A 1 126 ? 4.683 -0.913 -16.827 1.00 82.81 126 PRO A N 1
ATOM 957 C CA . PRO A 1 126 ? 3.351 -1.501 -16.971 1.00 82.81 126 PRO A CA 1
ATOM 958 C C . PRO A 1 126 ? 2.847 -2.080 -15.642 1.00 82.81 126 PRO A C 1
ATOM 960 O O . PRO A 1 126 ? 3.627 -2.560 -14.818 1.00 82.81 126 PRO A O 1
ATOM 963 N N . MET A 1 127 ? 1.538 -1.999 -15.411 1.00 87.25 127 MET A N 1
ATOM 964 C CA . MET A 1 127 ? 0.892 -2.561 -14.224 1.00 87.25 127 MET A CA 1
ATOM 965 C C . MET A 1 127 ? 0.674 -4.067 -14.407 1.00 87.25 127 MET A C 1
ATOM 967 O O . MET A 1 127 ? 0.053 -4.489 -15.380 1.00 87.25 127 MET A O 1
ATOM 971 N N . ASP A 1 128 ? 1.166 -4.863 -13.461 1.00 89.56 128 ASP A N 1
ATOM 972 C CA . ASP A 1 128 ? 0.946 -6.307 -13.401 1.00 89.56 128 ASP A CA 1
ATOM 973 C C . ASP A 1 128 ? -0.255 -6.665 -12.506 1.00 89.56 128 ASP A C 1
ATOM 975 O O . ASP A 1 128 ? -0.844 -5.805 -11.840 1.00 89.56 128 ASP A O 1
ATOM 979 N N . ALA A 1 129 ? -0.664 -7.939 -12.505 1.00 92.56 129 ALA A N 1
ATOM 980 C CA . ALA A 1 129 ? -1.856 -8.361 -11.771 1.00 92.56 129 ALA A CA 1
ATOM 981 C C . ALA A 1 129 ? -1.659 -8.244 -10.250 1.00 92.56 129 ALA A C 1
ATOM 983 O O . ALA A 1 129 ? -2.564 -7.774 -9.558 1.00 92.56 129 ALA A O 1
ATOM 984 N N . VAL A 1 130 ? -0.475 -8.597 -9.728 1.00 92.06 130 VAL A N 1
ATOM 985 C CA . VAL A 1 130 ? -0.143 -8.420 -8.300 1.00 92.06 130 VAL A CA 1
ATOM 986 C C . VAL A 1 130 ? -0.193 -6.944 -7.902 1.00 92.06 130 VAL A C 1
ATOM 988 O O . VAL A 1 130 ? -0.824 -6.610 -6.899 1.00 92.06 130 VAL A O 1
ATOM 991 N N . GLY A 1 131 ? 0.404 -6.043 -8.686 1.00 91.69 131 GLY A N 1
ATOM 992 C CA . GLY A 1 131 ? 0.351 -4.605 -8.433 1.00 91.69 131 GLY A CA 1
ATOM 993 C C . GLY A 1 131 ? -1.066 -4.035 -8.518 1.00 91.69 131 GLY A C 1
ATOM 994 O O . GLY A 1 131 ? -1.445 -3.195 -7.700 1.00 91.69 131 GLY A O 1
ATOM 995 N N . GLY A 1 132 ? -1.891 -4.538 -9.437 1.00 94.50 132 GLY A N 1
ATOM 996 C CA . GLY A 1 132 ? -3.312 -4.198 -9.508 1.00 94.50 132 GLY A CA 1
ATOM 997 C C . GLY A 1 132 ? -4.102 -4.616 -8.269 1.00 94.50 132 GLY A C 1
ATOM 998 O O . GLY A 1 132 ? -4.850 -3.811 -7.711 1.00 94.50 132 GLY A O 1
ATOM 999 N N . LEU A 1 133 ? -3.899 -5.847 -7.793 1.00 95.25 133 LEU A N 1
ATOM 1000 C CA . LEU A 1 133 ? -4.494 -6.321 -6.541 1.00 95.25 133 LEU A CA 1
ATOM 1001 C C . LEU A 1 133 ? -4.025 -5.476 -5.354 1.00 95.25 133 LEU A C 1
ATOM 1003 O O . LEU A 1 133 ? -4.841 -5.092 -4.516 1.00 95.25 133 LEU A O 1
ATOM 1007 N N . MET A 1 134 ? -2.739 -5.125 -5.314 1.00 95.12 134 MET A N 1
ATOM 1008 C CA . MET A 1 134 ? -2.175 -4.264 -4.276 1.00 95.12 134 MET A CA 1
ATOM 1009 C C . MET A 1 134 ? -2.866 -2.899 -4.222 1.00 95.12 134 MET A C 1
ATOM 1011 O O . MET A 1 134 ? -3.242 -2.429 -3.147 1.00 95.12 134 MET A O 1
ATOM 1015 N N . LEU A 1 135 ? -3.093 -2.290 -5.389 1.00 96.50 135 LEU A N 1
ATOM 1016 C CA . LEU A 1 135 ? -3.796 -1.019 -5.502 1.00 96.50 135 LEU A CA 1
ATOM 1017 C C . LEU A 1 135 ? -5.220 -1.108 -4.946 1.00 96.50 135 LEU A C 1
ATOM 1019 O O . LEU A 1 135 ? -5.626 -0.250 -4.162 1.00 96.50 135 LEU A O 1
ATOM 1023 N N . VAL A 1 136 ? -5.958 -2.167 -5.289 1.00 97.12 136 VAL A N 1
ATOM 1024 C CA . VAL A 1 136 ? -7.303 -2.408 -4.739 1.00 97.12 136 VAL A CA 1
ATOM 1025 C C . VAL A 1 136 ? -7.256 -2.542 -3.217 1.00 97.12 136 VAL A C 1
ATOM 1027 O O . VAL A 1 136 ? -8.107 -1.977 -2.526 1.00 97.12 136 VAL A O 1
ATOM 1030 N N . VAL A 1 137 ? -6.250 -3.233 -2.678 1.00 97.19 137 VAL A N 1
ATOM 1031 C CA . VAL A 1 137 ? -6.066 -3.373 -1.229 1.00 97.19 137 VAL A CA 1
ATOM 1032 C C . VAL A 1 137 ? -5.818 -2.021 -0.565 1.00 97.19 137 VAL A C 1
ATOM 1034 O O . VAL A 1 137 ? -6.491 -1.724 0.421 1.00 97.19 137 VAL A O 1
ATOM 1037 N N . TRP A 1 138 ? -4.925 -1.177 -1.087 1.00 97.69 138 TRP A N 1
ATOM 1038 C CA . TRP A 1 138 ? -4.683 0.149 -0.503 1.00 97.69 138 TRP A CA 1
ATOM 1039 C C . TRP A 1 138 ? -5.925 1.045 -0.553 1.00 97.69 138 TRP A C 1
ATOM 1041 O O . TRP A 1 138 ? -6.251 1.691 0.443 1.00 97.69 138 TRP A O 1
ATOM 1051 N N . LEU A 1 139 ? -6.679 1.036 -1.657 1.00 97.19 139 LEU A N 1
ATOM 1052 C CA . LEU A 1 139 ? -7.951 1.765 -1.751 1.00 97.19 139 LEU A CA 1
ATOM 1053 C C . LEU A 1 139 ? -8.984 1.234 -0.743 1.00 97.19 139 LEU A C 1
ATOM 1055 O O . LEU A 1 139 ? -9.671 2.012 -0.074 1.00 97.19 139 LEU A O 1
ATOM 1059 N N . GLY A 1 140 ? -9.053 -0.088 -0.577 1.00 96.50 140 GLY A N 1
ATOM 1060 C CA . GLY A 1 140 ? -9.873 -0.736 0.444 1.00 96.50 140 GLY A CA 1
ATOM 1061 C C . GLY A 1 140 ? -9.465 -0.328 1.861 1.00 96.50 140 GLY A C 1
ATOM 1062 O O . GLY A 1 140 ? -10.325 0.026 2.666 1.00 96.50 140 GLY A O 1
ATOM 1063 N N . GLN A 1 141 ? -8.163 -0.297 2.157 1.00 96.62 141 GLN A N 1
ATOM 1064 C CA . GLN A 1 141 ? -7.620 0.165 3.438 1.00 96.62 141 GLN A CA 1
ATOM 1065 C C . GLN A 1 141 ? -7.981 1.626 3.711 1.00 96.62 141 GLN A C 1
ATOM 1067 O O . GLN A 1 141 ? -8.399 1.936 4.824 1.00 96.62 141 GLN A O 1
ATOM 1072 N N . MET A 1 142 ? -7.893 2.514 2.714 1.00 96.25 142 MET A N 1
ATOM 1073 C CA . MET A 1 142 ? -8.336 3.907 2.851 1.00 96.25 142 MET A CA 1
ATOM 1074 C C . MET A 1 142 ? -9.822 3.989 3.208 1.00 96.25 142 MET A C 1
ATOM 1076 O O . MET A 1 142 ? -10.192 4.696 4.148 1.00 96.25 142 MET A O 1
ATOM 1080 N N . GLY A 1 143 ? -10.671 3.239 2.500 1.00 94.50 143 GLY A N 1
ATOM 1081 C CA . GLY A 1 143 ? -12.107 3.184 2.772 1.00 94.50 143 GLY A CA 1
ATOM 1082 C C . GLY A 1 143 ? -12.414 2.649 4.172 1.00 94.50 143 GLY A C 1
ATOM 1083 O O . GLY A 1 143 ? -13.193 3.249 4.912 1.00 94.50 143 GLY A O 1
ATOM 1084 N N . LEU A 1 144 ? -11.761 1.560 4.577 1.00 93.50 144 LEU A N 1
ATOM 1085 C CA . LEU A 1 144 ? -11.914 0.963 5.905 1.00 93.50 144 LEU A CA 1
ATOM 1086 C C . LEU A 1 144 ? -11.430 1.891 7.015 1.00 93.50 144 LEU A C 1
ATOM 1088 O O . LEU A 1 144 ? -12.125 2.052 8.017 1.00 93.50 144 LEU A O 1
ATOM 1092 N N . ALA A 1 145 ? -10.276 2.527 6.831 1.00 93.69 145 ALA A N 1
ATOM 1093 C CA . ALA A 1 145 ? -9.723 3.493 7.766 1.00 93.69 145 ALA A CA 1
ATOM 1094 C C . ALA A 1 145 ? -10.653 4.702 7.925 1.00 93.69 145 ALA A C 1
ATOM 1096 O O . ALA A 1 145 ? -10.951 5.118 9.044 1.00 93.69 145 ALA A O 1
ATOM 1097 N N . TRP A 1 146 ? -11.190 5.218 6.820 1.00 92.00 146 TRP A N 1
ATOM 1098 C CA . TRP A 1 146 ? -12.175 6.294 6.836 1.00 92.00 146 TRP A CA 1
ATOM 1099 C C . TRP A 1 146 ? -13.452 5.890 7.582 1.00 92.00 146 TRP A C 1
ATOM 1101 O O . TRP A 1 146 ? -13.883 6.598 8.493 1.00 92.00 146 TRP A O 1
ATOM 1111 N N . LEU A 1 147 ? -14.027 4.726 7.263 1.00 90.19 147 LEU A N 1
ATOM 1112 C CA . LEU A 1 147 ? -15.230 4.209 7.922 1.00 90.19 147 LEU A CA 1
ATOM 1113 C C . LEU A 1 147 ? -15.008 3.946 9.416 1.00 90.19 147 LEU A C 1
ATOM 1115 O O . LEU A 1 147 ? -15.872 4.277 10.229 1.00 90.19 147 LEU A O 1
ATOM 1119 N N . TRP A 1 148 ? -13.856 3.393 9.793 1.00 87.75 148 TRP A N 1
ATOM 1120 C CA . TRP A 1 148 ? -13.497 3.164 11.191 1.00 87.75 148 TRP A CA 1
ATOM 1121 C C . TRP A 1 148 ? -13.319 4.489 11.944 1.00 87.75 148 TRP A C 1
ATOM 1123 O O . TRP A 1 148 ? -13.887 4.659 13.022 1.00 87.75 148 TRP A O 1
ATOM 1133 N N . GLY A 1 149 ? -12.647 5.473 11.338 1.00 85.19 149 GLY A N 1
ATOM 1134 C CA . GLY A 1 149 ? -12.483 6.818 11.898 1.00 85.19 149 GLY A CA 1
ATOM 1135 C C . GLY A 1 149 ? -13.785 7.627 11.993 1.00 85.19 149 GLY A C 1
ATOM 1136 O O . GLY A 1 149 ? -13.899 8.496 12.861 1.00 85.19 149 GLY A O 1
ATOM 1137 N N . GLN A 1 150 ? -14.774 7.337 11.138 1.00 79.94 150 GLN A N 1
ATOM 1138 C CA . GLN A 1 150 ? -16.109 7.947 11.160 1.00 79.94 150 GLN A CA 1
ATOM 1139 C C . GLN A 1 150 ? -17.102 7.245 12.091 1.00 79.94 150 GLN A C 1
ATOM 1141 O O . GLN A 1 150 ? -17.948 7.917 12.679 1.00 79.94 150 GLN A O 1
ATOM 1146 N N . GLY A 1 151 ? -16.994 5.923 12.277 1.00 64.12 151 GLY A N 1
ATOM 1147 C CA . GLY A 1 151 ? -17.819 5.144 13.218 1.00 64.12 151 GLY A CA 1
ATOM 1148 C C . GLY A 1 151 ? -17.686 5.592 14.681 1.00 64.12 151 GLY A C 1
ATOM 1149 O O . GLY A 1 151 ? -18.483 5.212 15.531 1.00 64.12 151 GLY A O 1
ATOM 1150 N N . VAL A 1 152 ? -16.705 6.451 14.942 1.00 55.22 152 VAL A N 1
ATOM 1151 C CA . VAL A 1 152 ? -16.433 7.176 16.184 1.00 55.22 152 VAL A CA 1
ATOM 1152 C C . VAL A 1 152 ? -17.322 8.414 16.388 1.00 55.22 152 VAL A C 1
ATOM 1154 O O . VAL A 1 152 ? -17.484 8.890 17.508 1.00 55.22 152 VAL A O 1
ATOM 1157 N N . SER A 1 153 ? -17.877 8.981 15.319 1.00 48.91 153 SER A N 1
ATOM 1158 C CA . SER A 1 153 ? -18.499 10.313 15.320 1.00 48.91 153 SER A CA 1
ATOM 1159 C C . SER A 1 153 ? -19.996 10.312 15.621 1.00 48.91 153 SER A C 1
ATOM 1161 O O . SER A 1 153 ? -20.617 11.361 15.496 1.00 48.91 153 SER A O 1
ATOM 1163 N N . SER A 1 154 ? -20.605 9.174 15.973 1.00 44.50 154 SER A N 1
ATOM 1164 C CA . SER A 1 154 ? -22.036 9.137 16.283 1.00 44.50 154 SER A CA 1
ATOM 1165 C C . SER A 1 154 ? -22.262 9.351 17.788 1.00 44.50 154 SER A C 1
ATOM 1167 O O . SER A 1 154 ? -22.047 8.417 18.559 1.00 44.50 154 SER A O 1
ATOM 1169 N N . PRO A 1 155 ? -22.735 10.532 18.238 1.00 46.03 155 PRO A N 1
ATOM 1170 C CA . PRO A 1 155 ? -23.054 10.805 19.647 1.00 46.03 155 PRO A CA 1
ATOM 1171 C C . PRO A 1 155 ? -24.212 9.962 20.215 1.00 46.03 155 PRO A C 1
ATOM 1173 O O . PRO A 1 155 ? -24.616 10.148 21.356 1.00 46.03 155 PRO A O 1
ATOM 1176 N N . ARG A 1 156 ? -24.749 8.998 19.459 1.00 53.72 156 ARG A N 1
ATOM 1177 C CA . ARG A 1 156 ? -25.923 8.203 19.839 1.00 53.72 156 ARG A CA 1
ATOM 1178 C C . ARG A 1 156 ? -25.624 7.027 20.790 1.00 53.72 156 ARG A C 1
ATOM 1180 O O . ARG A 1 156 ? -26.490 6.183 20.973 1.00 53.72 156 ARG A O 1
ATOM 1187 N N . GLN A 1 157 ? -24.418 6.947 21.365 1.00 50.53 157 GLN A N 1
ATOM 1188 C CA . GLN A 1 157 ? -24.001 5.869 22.286 1.00 50.53 157 GLN A CA 1
ATOM 1189 C C . GLN A 1 157 ? -23.534 6.344 23.676 1.00 50.53 157 GLN A C 1
ATOM 1191 O O . GLN A 1 157 ? -23.056 5.532 24.457 1.00 50.53 157 GLN A O 1
ATOM 1196 N N . LEU A 1 158 ? -23.685 7.631 24.008 1.00 48.59 158 LEU A N 1
ATOM 1197 C CA . LEU A 1 158 ? -23.377 8.175 25.346 1.00 48.59 158 LEU A CA 1
ATOM 1198 C C . LEU A 1 158 ? -24.621 8.346 26.239 1.00 48.59 158 LEU A C 1
ATOM 1200 O O . LEU A 1 158 ? -24.548 8.996 27.275 1.00 48.59 158 LEU A O 1
ATOM 1204 N N . GLY A 1 159 ? -25.760 7.775 25.844 1.00 45.53 159 GLY A N 1
ATOM 1205 C CA . GLY A 1 159 ? -27.005 7.838 26.605 1.00 45.53 159 GLY A CA 1
ATOM 1206 C C . GLY A 1 159 ? -27.746 6.509 26.569 1.00 45.53 159 GLY A C 1
ATOM 1207 O O . GLY A 1 159 ? -28.650 6.342 25.754 1.00 45.53 159 GLY A O 1
ATOM 1208 N N . ALA A 1 160 ? -27.318 5.573 27.412 1.00 38.25 160 ALA A N 1
ATOM 1209 C CA . ALA A 1 160 ? -28.116 4.474 27.951 1.00 38.25 160 ALA A CA 1
ATOM 1210 C C . ALA A 1 160 ? -27.421 3.958 29.214 1.00 38.25 160 ALA A C 1
ATOM 1212 O O . ALA A 1 160 ? -26.209 3.654 29.113 1.00 38.25 160 ALA A O 1
#

Foldseek 3Di:
DDQLVVLLVVLLVLLLVLVVLQVVLQVVDPQHNAQLRHPDPCLQVDQSSVLSVVLVVLSVVSNVLSVVSVVVCVVVVDPDALVRLQVSLCVQLVSLVVSLVSSVCLAPHFDWGQDPVGTDTHDRDHDGNSHVVSSVSSVVSNVSSVVSNCSNVDPPPPPD

Sequence (160 aa):
MFRPSKLEPLLISSLFLPFALQLLGWAGTPLGQGPCGTLGLDPLEAPQGFYAQMLLWGISLLMTLGFVLLMLRLMYNRPLSPAQARPWARLAGGLAGLTALVYLLSRIAPLPVPSPLGWLWAPPTPMDAVGGLMLVVWLGQMGLAWLWGQGVSSPRQLGA

Secondary structure (DSSP, 8-state):
---HHHHHHHHHHHHHHHHHHHHHHHTT-TT---TT----S-TTTSTTHHHHHHHHHHHHHHHHHHHHHHHHHHHHSSPPPHHHHHHHHHHHHHHHHHHHHHHHHHHHS-EEEEETTEEEEEPPPPPPHHHHHHHHHHHHHHHHHHHHHHTT--GGGS--

Radius of gyration: 18.12 Å; chains: 1; bounding box: 54×30×46 Å